Protein AF-A0A7Y4XC54-F1 (afdb_monomer_lite)

Foldseek 3Di:
DDPPPPQWEKEKEAWLPDLLRLCLLAAAVVPDPRHHYHYQHAHPCVVPVCRVVLQQQLQQDPPNVVQSSCCSHVVDHRPDGDPDDDCNVVSNVVCVVLVPDDPTWMATPVGDIDDTRDHNQVVCVVSVHDPPDDPDDDDDPPDDDDDDDDDDDDDDDDDDDDDDDDD

Structure (mmCIF, N/CA/C/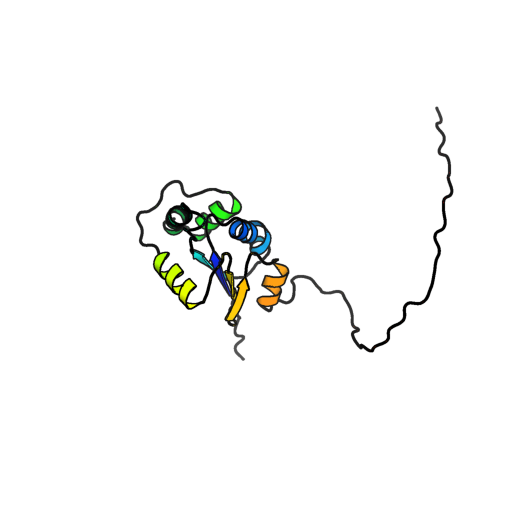O backbone):
data_AF-A0A7Y4XC54-F1
#
_entry.id   AF-A0A7Y4XC54-F1
#
loop_
_atom_site.group_PDB
_atom_site.id
_atom_site.type_symbol
_atom_site.label_atom_id
_atom_site.label_alt_id
_atom_site.label_comp_id
_atom_site.label_asym_id
_atom_site.label_entity_id
_atom_site.label_seq_id
_atom_site.pdbx_PDB_ins_code
_atom_site.Cartn_x
_atom_site.Cartn_y
_atom_site.Cartn_z
_atom_site.occupancy
_atom_site.B_iso_or_equiv
_atom_site.auth_seq_id
_atom_site.auth_comp_id
_atom_site.auth_asym_id
_atom_site.auth_atom_id
_atom_site.pdbx_PDB_model_num
ATOM 1 N N . MET A 1 1 ? -17.902 -17.923 28.608 1.00 39.34 1 MET A N 1
ATOM 2 C CA . MET A 1 1 ? -18.218 -16.978 27.515 1.00 39.34 1 MET A CA 1
ATOM 3 C C . MET A 1 1 ? -16.903 -16.449 26.967 1.00 39.34 1 MET A C 1
ATOM 5 O O . MET A 1 1 ? -16.262 -15.644 27.624 1.00 39.34 1 MET A O 1
ATOM 9 N N . SER A 1 2 ? -16.428 -17.002 25.850 1.00 40.62 2 SER A N 1
ATOM 10 C CA . SER A 1 2 ? -15.165 -16.578 25.237 1.00 40.62 2 SER A CA 1
ATOM 11 C C . SER A 1 2 ? -15.413 -15.266 24.498 1.00 40.62 2 SER A C 1
ATOM 13 O O . SER A 1 2 ? -16.175 -15.231 23.531 1.00 40.62 2 SER A O 1
ATOM 15 N N . LEU A 1 3 ? -14.830 -14.178 25.000 1.00 46.62 3 LEU A N 1
ATOM 16 C CA . LEU A 1 3 ? -14.759 -12.912 24.286 1.00 46.62 3 LEU A CA 1
ATOM 17 C C . LEU A 1 3 ? -13.935 -13.168 23.021 1.00 46.62 3 LEU A C 1
ATOM 19 O O . LEU A 1 3 ? -12.711 -13.257 23.081 1.00 46.62 3 LEU A O 1
ATOM 23 N N . LYS A 1 4 ? -14.605 -13.334 21.877 1.00 44.38 4 LYS A N 1
ATOM 24 C CA . LYS A 1 4 ? -13.947 -13.227 20.575 1.00 44.38 4 LYS A CA 1
ATOM 25 C C . LYS A 1 4 ? -13.431 -11.795 20.479 1.00 44.38 4 LYS A C 1
ATOM 27 O O . LYS A 1 4 ? -14.189 -10.886 20.159 1.00 44.38 4 LYS A O 1
ATOM 32 N N . THR A 1 5 ? -12.158 -11.588 20.788 1.00 49.22 5 THR A N 1
ATOM 33 C CA . THR A 1 5 ? -11.435 -10.369 20.439 1.00 49.22 5 THR A CA 1
ATOM 34 C C . THR A 1 5 ? -11.448 -10.267 18.919 1.00 49.22 5 THR A C 1
ATOM 36 O O . THR A 1 5 ? -10.710 -10.956 18.215 1.00 49.22 5 THR A O 1
ATOM 39 N N . PHE A 1 6 ? -12.374 -9.470 18.390 1.00 56.00 6 PHE A N 1
ATOM 40 C CA . PHE A 1 6 ? -12.467 -9.207 16.963 1.00 56.00 6 PHE A CA 1
ATOM 41 C C . PHE A 1 6 ? -11.250 -8.355 16.592 1.00 56.00 6 PHE A C 1
ATOM 43 O O . PHE A 1 6 ? -11.227 -7.147 16.803 1.00 56.00 6 PHE A O 1
ATOM 50 N N . SER A 1 7 ? -10.178 -9.003 16.135 1.00 68.25 7 SER A N 1
ATOM 51 C CA . SER A 1 7 ? -9.020 -8.304 15.580 1.00 68.25 7 SER A CA 1
ATOM 52 C C . SER A 1 7 ? -9.516 -7.468 14.398 1.00 68.25 7 SER A C 1
ATOM 54 O O . SER A 1 7 ? -10.049 -8.022 13.433 1.00 68.25 7 SER A O 1
ATOM 56 N N . ARG A 1 8 ? -9.405 -6.136 14.509 1.00 88.38 8 ARG A N 1
ATOM 57 C CA . ARG A 1 8 ? -9.792 -5.202 13.448 1.00 88.38 8 ARG A CA 1
ATOM 58 C C . ARG A 1 8 ? -8.868 -5.433 12.262 1.00 88.38 8 ARG A C 1
ATOM 60 O O . ARG A 1 8 ? -7.654 -5.289 12.387 1.00 88.38 8 ARG A O 1
ATOM 67 N N . LYS A 1 9 ? -9.438 -5.837 11.130 1.00 93.50 9 LYS A N 1
ATOM 68 C CA . LYS A 1 9 ? -8.697 -6.169 9.913 1.00 93.50 9 LYS A CA 1
ATOM 69 C C . LYS A 1 9 ? -9.248 -5.371 8.749 1.00 93.50 9 LYS A C 1
ATOM 71 O O . LYS A 1 9 ? -10.460 -5.333 8.544 1.00 93.50 9 LYS A O 1
ATOM 76 N N . LEU A 1 10 ? -8.337 -4.797 7.980 1.00 96.56 10 LEU A N 1
ATOM 77 C CA . LEU A 1 10 ? -8.631 -4.051 6.770 1.00 96.56 10 LEU A CA 1
ATOM 78 C C . LEU A 1 10 ? -7.748 -4.595 5.651 1.00 96.56 10 LEU A C 1
ATOM 80 O O . LEU A 1 10 ? -6.531 -4.625 5.796 1.00 96.56 10 LEU A O 1
ATOM 84 N N . ALA A 1 11 ? -8.336 -5.034 4.546 1.00 97.94 11 ALA A N 1
ATOM 85 C CA . ALA A 1 11 ? -7.586 -5.388 3.346 1.00 97.94 11 ALA A CA 1
ATOM 86 C C . ALA A 1 11 ? -7.673 -4.241 2.337 1.00 97.94 11 ALA A C 1
ATOM 88 O O . ALA A 1 11 ? -8.757 -3.719 2.090 1.00 97.94 11 ALA A O 1
ATOM 89 N N . VAL A 1 12 ? -6.545 -3.842 1.755 1.00 98.56 12 VAL A N 1
ATOM 90 C CA . VAL A 1 12 ? -6.466 -2.694 0.845 1.00 98.56 12 VAL A CA 1
ATOM 91 C C . VAL A 1 12 ? -5.762 -3.112 -0.436 1.00 98.56 12 VAL A C 1
ATOM 93 O O . VAL A 1 12 ? -4.581 -3.441 -0.411 1.00 98.56 12 VAL A O 1
ATOM 96 N N . PHE A 1 13 ? -6.461 -3.068 -1.567 1.00 98.69 13 PHE A N 1
ATOM 97 C CA . PHE A 1 13 ? -5.823 -3.126 -2.881 1.00 98.69 13 PHE A CA 1
ATOM 98 C C . PHE A 1 13 ? -5.309 -1.735 -3.224 1.00 98.69 13 PHE A C 1
ATOM 100 O O . PHE A 1 13 ? -6.101 -0.795 -3.326 1.00 98.69 13 PHE A O 1
ATOM 107 N N . SER A 1 14 ? -3.992 -1.605 -3.359 1.00 98.56 14 SER A N 1
ATOM 108 C CA . SER A 1 14 ? -3.311 -0.316 -3.450 1.00 98.56 14 SER A CA 1
ATOM 109 C C . SER A 1 14 ? -2.224 -0.324 -4.519 1.00 98.56 14 SER A C 1
ATOM 111 O O . SER A 1 14 ? -1.612 -1.355 -4.794 1.00 98.56 14 SER A O 1
ATOM 113 N N . ASP A 1 15 ? -1.983 0.839 -5.110 1.00 98.31 15 ASP A N 1
ATOM 114 C CA . ASP A 1 15 ? -0.996 1.056 -6.166 1.00 98.31 15 ASP A CA 1
ATOM 115 C C . ASP A 1 15 ? 0.059 2.059 -5.680 1.00 98.31 15 ASP A C 1
ATOM 117 O O . ASP A 1 15 ? -0.283 3.104 -5.120 1.00 98.31 15 ASP A O 1
ATOM 121 N N . ALA A 1 16 ? 1.334 1.736 -5.907 1.00 97.25 16 ALA A N 1
ATOM 122 C CA . ALA A 1 16 ? 2.482 2.545 -5.515 1.00 97.25 16 ALA A CA 1
ATOM 123 C C . ALA A 1 16 ? 2.486 3.959 -6.138 1.00 97.25 16 ALA A C 1
ATOM 125 O O . ALA A 1 16 ? 2.933 4.907 -5.498 1.00 97.25 16 ALA A O 1
ATOM 126 N N . ASP A 1 17 ? 1.983 4.130 -7.359 1.00 97.62 17 ASP A N 1
ATOM 127 C CA . ASP A 1 17 ? 1.980 5.413 -8.075 1.00 97.62 17 ASP A CA 1
ATOM 128 C C . ASP A 1 17 ? 0.611 6.102 -8.096 1.00 97.62 17 ASP A C 1
ATOM 130 O O . ASP A 1 17 ? 0.471 7.204 -8.630 1.00 97.62 17 ASP A O 1
ATOM 134 N N . CYS A 1 18 ? -0.407 5.508 -7.469 1.00 97.88 18 CYS A N 1
ATOM 135 C CA . CYS A 1 18 ? -1.725 6.123 -7.402 1.00 97.88 18 CYS A CA 1
ATOM 136 C C . CYS A 1 18 ? -1.756 7.269 -6.367 1.00 97.88 18 CYS A C 1
ATOM 138 O O . CYS A 1 18 ? -1.584 7.030 -5.164 1.00 97.88 18 CYS A O 1
ATOM 140 N N . PRO A 1 19 ? -2.074 8.515 -6.773 1.00 97.56 19 PRO A N 1
ATOM 141 C CA . PRO A 1 19 ? -2.102 9.660 -5.863 1.00 97.56 19 PRO A CA 1
ATOM 142 C C . PRO A 1 19 ? -3.189 9.530 -4.788 1.00 97.56 19 PRO A C 1
ATOM 144 O O . PRO A 1 19 ? -3.012 10.001 -3.665 1.00 97.56 19 PRO A O 1
ATOM 147 N N . TYR A 1 20 ? -4.300 8.845 -5.080 1.00 98.31 20 TYR A N 1
ATOM 148 C CA . TYR A 1 20 ? -5.323 8.563 -4.072 1.00 98.31 20 TYR A CA 1
ATOM 149 C C . TYR A 1 20 ? -4.861 7.521 -3.055 1.00 98.31 20 TYR A C 1
ATOM 151 O O . TYR A 1 20 ? -5.214 7.638 -1.886 1.00 98.31 20 TYR A O 1
ATOM 159 N N . CYS A 1 21 ? -4.042 6.547 -3.456 1.00 98.44 21 CYS A N 1
ATOM 160 C CA . CYS A 1 21 ? -3.438 5.605 -2.517 1.00 98.44 21 CYS A CA 1
ATOM 161 C C . CYS A 1 21 ? -2.480 6.336 -1.571 1.00 98.44 21 CYS A C 1
ATOM 163 O O . CYS A 1 21 ? -2.551 6.151 -0.361 1.00 98.44 21 CYS A O 1
ATOM 165 N N . GLN A 1 22 ? -1.658 7.250 -2.097 1.00 98.38 22 GLN A N 1
ATOM 166 C CA . GLN A 1 22 ? -0.795 8.095 -1.265 1.00 98.38 22 GLN A CA 1
ATOM 167 C C . GLN A 1 22 ? -1.605 8.990 -0.325 1.00 98.38 22 GLN A C 1
ATOM 169 O O . GLN A 1 22 ? -1.240 9.145 0.837 1.00 98.38 22 GLN A O 1
ATOM 174 N N . ARG A 1 23 ? -2.724 9.560 -0.793 1.00 98.25 23 ARG A N 1
ATOM 175 C CA . ARG A 1 23 ? -3.637 10.332 0.062 1.00 98.25 23 ARG A CA 1
ATOM 176 C C . ARG A 1 23 ? -4.204 9.477 1.194 1.00 98.25 23 ARG A C 1
ATOM 178 O O . ARG A 1 23 ? -4.169 9.926 2.333 1.00 98.25 23 ARG A O 1
ATOM 185 N N . LEU A 1 24 ? -4.682 8.267 0.888 1.00 98.56 24 LEU A N 1
ATOM 186 C CA . LEU A 1 24 ? -5.213 7.331 1.881 1.00 98.56 24 LEU A CA 1
ATOM 187 C C . LEU A 1 24 ? -4.171 7.042 2.973 1.00 98.56 24 LEU A C 1
ATOM 189 O O . LEU A 1 24 ? -4.475 7.173 4.153 1.00 98.56 24 LEU A O 1
ATOM 193 N N . GLU A 1 25 ? -2.938 6.717 2.588 1.00 98.06 25 GLU A N 1
ATOM 194 C CA . GLU A 1 25 ? -1.846 6.428 3.530 1.00 98.06 25 GLU A CA 1
ATOM 195 C C . GLU A 1 25 ? -1.457 7.658 4.368 1.00 98.06 25 GLU A C 1
ATOM 197 O O . GLU A 1 25 ? -1.326 7.573 5.588 1.00 98.06 25 GLU A O 1
ATOM 202 N N . LYS A 1 26 ? -1.310 8.829 3.731 1.00 97.44 26 LYS A N 1
ATOM 203 C CA . LYS A 1 26 ? -0.868 10.067 4.397 1.00 97.44 26 LYS A CA 1
ATOM 204 C C . LYS A 1 26 ? -1.918 10.644 5.341 1.00 97.44 26 LYS A C 1
ATOM 206 O O . LYS A 1 26 ? -1.564 11.123 6.417 1.00 97.44 26 LYS A O 1
ATOM 211 N N . GLN A 1 27 ? -3.176 10.678 4.909 1.00 97.31 27 GLN A N 1
ATOM 212 C CA . GLN A 1 27 ? -4.222 11.479 5.549 1.00 97.31 27 GLN A CA 1
ATOM 213 C C . GLN A 1 27 ? -5.234 10.645 6.322 1.00 97.31 27 GLN A C 1
ATOM 215 O O . GLN A 1 27 ? -5.863 11.181 7.227 1.00 97.31 27 GLN A O 1
ATOM 220 N N . GLU A 1 28 ? -5.407 9.366 5.990 1.00 97.75 28 GLU A N 1
ATOM 221 C CA . GLU A 1 28 ? -6.523 8.587 6.526 1.00 97.75 28 GLU A CA 1
ATOM 222 C C . GLU A 1 28 ? -6.031 7.433 7.396 1.00 97.75 28 GLU A C 1
ATOM 224 O O . GLU A 1 28 ? -6.320 7.404 8.588 1.00 97.75 28 GLU A O 1
ATOM 229 N N . LEU A 1 29 ? -5.227 6.518 6.849 1.00 96.38 29 LEU A N 1
ATOM 230 C CA . LEU A 1 29 ? -4.736 5.357 7.600 1.00 96.38 29 LEU A CA 1
ATOM 231 C C . LEU A 1 29 ? -3.774 5.751 8.726 1.00 96.38 29 LEU A C 1
ATOM 233 O O . LEU A 1 29 ? -3.734 5.076 9.749 1.00 96.38 29 LEU A O 1
ATOM 237 N N . SER A 1 30 ? -3.069 6.877 8.588 1.00 94.81 30 SER A N 1
ATOM 238 C CA . SER A 1 30 ? -2.241 7.459 9.652 1.00 94.81 30 SER A CA 1
ATOM 239 C C . SER A 1 30 ? -3.037 7.884 10.896 1.00 94.81 30 SER A C 1
ATOM 241 O O . SER A 1 30 ? -2.453 8.010 11.970 1.00 94.81 30 SER A O 1
ATOM 243 N N . ASN A 1 31 ? -4.355 8.078 10.769 1.00 95.62 31 ASN A N 1
ATOM 244 C CA . ASN A 1 31 ? -5.261 8.445 11.860 1.00 95.62 31 ASN A CA 1
ATOM 245 C C . ASN A 1 31 ? -6.002 7.242 12.475 1.00 95.62 31 ASN A C 1
ATOM 247 O O . ASN A 1 31 ? -6.852 7.438 13.341 1.00 95.62 31 ASN A O 1
ATOM 251 N N . ILE A 1 32 ? -5.712 6.013 12.036 1.00 93.25 32 ILE A N 1
ATOM 252 C CA . ILE A 1 32 ? -6.373 4.791 12.509 1.00 93.25 32 ILE A CA 1
ATOM 253 C C . ILE A 1 32 ? -5.366 3.955 13.302 1.00 93.25 32 ILE A C 1
ATOM 255 O O . ILE A 1 32 ? -4.315 3.574 12.789 1.00 93.25 32 ILE A O 1
ATOM 259 N N . THR A 1 33 ? -5.699 3.635 14.552 1.00 90.50 33 THR A N 1
ATOM 260 C CA . THR A 1 33 ? -4.877 2.782 15.430 1.00 90.50 33 THR A CA 1
ATOM 261 C C . THR A 1 33 ? -5.505 1.403 15.616 1.00 90.50 33 THR A C 1
ATOM 263 O O . THR A 1 33 ? -6.631 1.167 15.194 1.00 90.50 33 THR A O 1
ATOM 266 N N . ASP A 1 34 ? -4.761 0.466 16.217 1.00 90.19 34 ASP A N 1
ATOM 267 C CA . ASP A 1 34 ? -5.163 -0.912 16.575 1.00 90.19 34 ASP A CA 1
ATOM 268 C C . ASP A 1 34 ? -5.977 -1.667 15.508 1.00 90.19 34 ASP A C 1
ATOM 270 O O . ASP A 1 34 ? -6.941 -2.384 15.802 1.00 90.19 34 ASP A O 1
ATOM 274 N N . VAL A 1 35 ? -5.552 -1.512 14.254 1.00 92.69 35 VAL A N 1
ATOM 275 C CA . VAL A 1 35 ? -6.025 -2.241 13.077 1.00 92.69 35 VAL A CA 1
ATOM 276 C C . VAL A 1 35 ? -4.856 -2.988 12.439 1.00 92.69 35 VAL A C 1
ATOM 278 O O . VAL A 1 35 ? -3.731 -2.498 12.382 1.00 92.69 35 VAL A O 1
ATOM 281 N N . THR A 1 36 ? -5.109 -4.193 11.939 1.00 94.50 36 THR A N 1
ATOM 282 C CA . THR A 1 36 ? -4.185 -4.897 11.047 1.00 94.50 36 THR A CA 1
ATOM 283 C C . THR A 1 36 ? -4.561 -4.593 9.604 1.00 94.50 36 THR A C 1
ATOM 285 O O . THR A 1 36 ? -5.630 -4.997 9.139 1.00 94.50 36 THR A O 1
ATOM 288 N N . ILE A 1 37 ? -3.680 -3.889 8.896 1.00 96.25 37 ILE A N 1
ATOM 289 C CA . ILE A 1 37 ? -3.874 -3.531 7.491 1.00 96.25 37 ILE A CA 1
ATOM 290 C C . ILE A 1 37 ? -3.102 -4.519 6.613 1.00 96.25 37 ILE A C 1
ATOM 292 O O . ILE A 1 37 ? -1.889 -4.672 6.743 1.00 96.25 37 ILE A O 1
ATOM 296 N N . TYR A 1 38 ? -3.813 -5.191 5.713 1.00 97.19 38 TYR A N 1
ATOM 297 C CA . TYR A 1 38 ? -3.256 -6.073 4.697 1.00 97.19 38 TYR A CA 1
ATOM 298 C C . TYR A 1 38 ? -3.254 -5.351 3.353 1.00 97.19 38 TYR A C 1
ATOM 300 O O . TYR A 1 38 ? -4.283 -5.271 2.682 1.00 97.19 38 TYR A O 1
ATOM 308 N N . THR A 1 39 ? -2.099 -4.832 2.953 1.00 98.06 39 THR A N 1
ATOM 309 C CA . THR A 1 39 ? -1.954 -4.140 1.670 1.00 98.06 39 THR A CA 1
ATOM 310 C C . THR A 1 39 ? -1.596 -5.125 0.559 1.00 98.06 39 THR A C 1
ATOM 312 O O . THR A 1 39 ? -0.541 -5.759 0.572 1.00 98.06 39 THR A O 1
ATOM 315 N N . PHE A 1 40 ? -2.475 -5.233 -0.430 1.00 98.44 40 PHE A N 1
ATOM 316 C CA . PHE A 1 40 ? -2.288 -5.998 -1.654 1.00 98.44 40 PHE A CA 1
ATOM 317 C C . PHE A 1 40 ? -1.824 -5.052 -2.757 1.00 98.44 40 PHE A C 1
ATOM 319 O O . PHE A 1 40 ? -2.590 -4.211 -3.231 1.00 98.44 40 PHE A O 1
ATOM 326 N N . LEU A 1 41 ? -0.567 -5.198 -3.178 1.00 98.00 41 LEU A N 1
ATOM 327 C CA . LEU A 1 41 ? -0.025 -4.426 -4.294 1.00 98.00 41 LEU A CA 1
ATOM 328 C C . LEU A 1 41 ? -0.763 -4.801 -5.583 1.00 98.00 41 LEU A C 1
ATOM 330 O O . LEU A 1 41 ? -0.716 -5.961 -6.005 1.00 98.00 41 LEU A O 1
ATOM 334 N N . TYR A 1 42 ? -1.434 -3.818 -6.177 1.00 98.06 42 TYR A N 1
ATOM 335 C CA . TYR A 1 42 ? -2.250 -3.928 -7.382 1.00 98.06 42 TYR A CA 1
ATOM 336 C C . TYR A 1 42 ? -1.895 -2.785 -8.349 1.00 98.06 42 TYR A C 1
ATOM 338 O O . TYR A 1 42 ? -2.586 -1.766 -8.382 1.00 98.06 42 TYR A O 1
ATOM 346 N N . PRO A 1 43 ? -0.779 -2.915 -9.094 1.00 96.56 43 PRO A N 1
ATOM 347 C CA . PRO A 1 43 ? -0.317 -1.879 -10.007 1.00 96.56 43 PRO A CA 1
ATOM 348 C C . PRO A 1 43 ? -1.228 -1.786 -11.238 1.00 96.56 43 PRO A C 1
ATOM 350 O O . PRO A 1 43 ? -1.339 -2.724 -12.028 1.00 96.56 43 PRO A O 1
ATOM 353 N N . LEU A 1 44 ? -1.842 -0.627 -11.432 1.00 95.50 44 LEU A N 1
ATOM 354 C CA . LEU A 1 44 ? -2.623 -0.251 -12.601 1.00 95.50 44 LEU A CA 1
ATOM 355 C C . LEU A 1 44 ? -1.675 0.228 -13.706 1.00 95.50 44 LEU A C 1
ATOM 357 O O . LEU A 1 44 ? -1.642 1.409 -14.046 1.00 95.50 44 LEU A O 1
ATOM 361 N N . SER A 1 45 ? -0.905 -0.694 -14.292 1.00 93.12 45 SER A N 1
ATOM 362 C CA . SER A 1 45 ? 0.124 -0.384 -15.303 1.00 93.12 45 SER A CA 1
ATOM 363 C C . SER A 1 45 ? -0.390 0.381 -16.529 1.00 93.12 45 SER A C 1
ATOM 365 O O . SER A 1 45 ? 0.380 1.079 -17.180 1.00 93.12 45 SER A O 1
ATOM 367 N N . GLN A 1 46 ? -1.694 0.301 -16.803 1.00 93.62 46 GLN A N 1
ATOM 368 C CA . GLN A 1 46 ? -2.382 1.070 -17.847 1.00 93.62 46 GLN A CA 1
ATOM 369 C C . GLN A 1 46 ? -2.341 2.589 -17.586 1.00 93.62 46 GLN A C 1
ATOM 371 O O . GLN A 1 46 ? -2.373 3.379 -18.522 1.00 93.62 46 GLN A O 1
ATOM 376 N N . LEU A 1 47 ? -2.330 2.985 -16.309 1.00 94.81 47 LEU A N 1
ATOM 377 C CA . LEU A 1 47 ? -2.330 4.377 -15.848 1.00 94.81 47 LEU A CA 1
ATOM 378 C C . LEU A 1 47 ? -0.946 4.803 -15.353 1.00 94.81 47 LEU A C 1
ATOM 380 O O . LEU A 1 47 ? -0.545 5.949 -15.542 1.00 94.81 47 LEU A O 1
ATOM 384 N N . TYR A 1 48 ? -0.218 3.872 -14.735 1.00 95.38 48 TYR A N 1
ATOM 385 C CA . TYR A 1 48 ? 1.066 4.116 -14.091 1.00 95.38 48 TYR A CA 1
ATOM 386 C C . TYR A 1 48 ? 2.091 3.068 -14.551 1.00 95.38 48 TYR A C 1
ATOM 388 O O . TYR A 1 48 ? 2.237 2.019 -13.915 1.00 95.38 48 TYR A O 1
ATOM 396 N N . PRO A 1 49 ? 2.818 3.317 -15.657 1.00 95.31 49 PRO A N 1
ATOM 397 C CA . PRO A 1 49 ? 3.696 2.315 -16.266 1.00 95.31 49 PRO A CA 1
ATOM 398 C C . PRO A 1 49 ? 4.772 1.749 -15.325 1.00 95.31 49 PRO A C 1
ATOM 400 O O . PRO A 1 49 ? 5.139 0.582 -15.443 1.00 95.31 49 PRO A O 1
ATOM 403 N N . ASP A 1 50 ? 5.248 2.545 -14.362 1.00 95.19 50 ASP A N 1
ATOM 404 C CA . ASP A 1 50 ? 6.321 2.155 -13.435 1.00 95.19 50 ASP A CA 1
ATOM 405 C C . ASP A 1 50 ? 5.824 1.580 -12.091 1.00 95.19 50 ASP A C 1
ATOM 407 O O . ASP A 1 50 ? 6.611 1.058 -11.295 1.00 95.19 50 ASP A O 1
ATOM 411 N N . ALA A 1 51 ? 4.508 1.579 -11.847 1.00 96.19 51 ALA A N 1
ATOM 412 C CA . ALA A 1 51 ? 3.922 1.101 -10.593 1.00 96.19 51 ALA A CA 1
ATOM 413 C C . ALA A 1 51 ? 4.301 -0.352 -10.280 1.00 96.19 51 ALA A C 1
ATOM 415 O O . ALA A 1 51 ? 4.543 -0.713 -9.124 1.00 96.19 51 ALA A O 1
ATOM 416 N N . ALA A 1 52 ? 4.383 -1.198 -11.312 1.00 94.81 52 ALA A N 1
ATOM 417 C CA . ALA A 1 52 ? 4.747 -2.602 -11.166 1.00 94.81 52 ALA A CA 1
ATOM 418 C C . ALA A 1 52 ? 6.208 -2.773 -10.729 1.00 94.81 52 ALA A C 1
ATOM 420 O O . ALA A 1 52 ? 6.499 -3.640 -9.906 1.00 94.81 52 ALA A O 1
ATOM 421 N N . ASN A 1 53 ? 7.124 -1.943 -11.234 1.00 94.44 53 ASN A N 1
ATOM 422 C CA . ASN A 1 53 ? 8.524 -1.989 -10.823 1.00 94.44 53 ASN A CA 1
ATOM 423 C C . ASN A 1 53 ? 8.664 -1.521 -9.379 1.00 94.44 53 ASN A C 1
ATOM 425 O O . ASN A 1 53 ? 9.194 -2.267 -8.561 1.00 94.44 53 ASN A O 1
ATOM 429 N N . LYS A 1 54 ? 8.103 -0.363 -9.020 1.00 95.75 54 LYS A N 1
ATOM 430 C CA . LYS A 1 54 ? 8.131 0.142 -7.635 1.00 95.75 54 LYS A CA 1
ATOM 431 C C . LYS A 1 54 ? 7.519 -0.840 -6.644 1.00 95.75 54 LYS A C 1
ATOM 433 O O . LYS A 1 54 ? 8.088 -1.086 -5.584 1.00 95.75 54 LYS A O 1
ATOM 438 N N . SER A 1 55 ? 6.418 -1.485 -7.028 1.00 96.25 55 SER A N 1
ATOM 439 C CA . SER A 1 55 ? 5.808 -2.558 -6.241 1.00 96.25 55 SER A CA 1
ATOM 440 C C . SER A 1 55 ? 6.784 -3.711 -5.974 1.00 96.25 55 SER A C 1
ATOM 442 O O . SER A 1 55 ? 6.818 -4.225 -4.861 1.00 96.25 55 SER A O 1
ATOM 444 N N . LYS A 1 56 ? 7.626 -4.096 -6.946 1.00 95.25 56 LYS A N 1
ATOM 445 C CA . LYS A 1 56 ? 8.680 -5.111 -6.742 1.00 95.25 56 LYS A CA 1
ATOM 446 C C . LYS A 1 56 ? 9.777 -4.621 -5.799 1.00 95.25 56 LYS A C 1
ATOM 448 O O . LYS A 1 56 ? 10.183 -5.378 -4.926 1.00 95.25 56 LYS A O 1
ATOM 453 N N . TYR A 1 57 ? 10.229 -3.371 -5.938 1.00 95.75 57 TYR A N 1
ATOM 454 C CA . TYR A 1 57 ? 11.215 -2.775 -5.025 1.00 95.75 57 TYR A CA 1
ATOM 455 C C . TYR A 1 57 ? 10.726 -2.831 -3.576 1.00 95.75 57 TYR A C 1
ATOM 457 O O . TYR A 1 57 ? 11.447 -3.299 -2.702 1.00 95.75 57 TYR A O 1
ATOM 465 N N . ILE A 1 58 ? 9.478 -2.423 -3.344 1.00 96.50 58 ILE A N 1
ATOM 466 C CA . ILE A 1 58 ? 8.848 -2.438 -2.021 1.00 96.50 58 ILE A CA 1
ATOM 467 C C . ILE A 1 58 ? 8.666 -3.872 -1.514 1.00 96.50 58 ILE A C 1
ATOM 469 O O . ILE A 1 58 ? 8.987 -4.176 -0.368 1.00 96.50 58 ILE A O 1
ATOM 473 N N . TRP A 1 59 ? 8.159 -4.773 -2.360 1.00 96.31 59 TRP A N 1
ATOM 474 C CA . TRP A 1 59 ? 7.874 -6.147 -1.950 1.00 96.31 59 TRP A CA 1
ATOM 475 C C . TRP A 1 59 ? 9.134 -6.955 -1.631 1.00 96.31 59 TRP A C 1
ATOM 477 O O . TRP A 1 59 ? 9.106 -7.841 -0.776 1.00 96.31 59 TRP A O 1
ATOM 487 N N . CYS A 1 60 ? 10.233 -6.675 -2.324 1.00 95.75 60 CYS A N 1
ATOM 488 C CA . CYS A 1 60 ? 11.497 -7.364 -2.107 1.00 95.75 60 CYS A CA 1
ATOM 489 C C . CYS A 1 60 ? 12.368 -6.726 -1.016 1.00 95.75 60 CYS A C 1
ATOM 491 O O . CYS A 1 60 ? 13.475 -7.212 -0.788 1.00 95.75 60 CYS A O 1
ATOM 493 N N . ASP A 1 61 ? 11.889 -5.683 -0.333 1.00 95.38 61 ASP A N 1
ATOM 494 C CA . ASP A 1 61 ? 12.551 -5.156 0.858 1.00 95.38 61 ASP A CA 1
ATOM 495 C C . ASP A 1 61 ? 12.440 -6.144 2.036 1.00 95.38 61 ASP A C 1
ATOM 497 O O . ASP A 1 61 ? 11.478 -6.915 2.145 1.00 95.38 61 ASP A O 1
ATOM 501 N N . ALA A 1 62 ? 13.432 -6.120 2.928 1.00 92.88 62 ALA A N 1
ATOM 502 C CA . ALA A 1 62 ? 13.431 -6.931 4.142 1.00 92.88 62 ALA A CA 1
ATOM 503 C C . ALA A 1 62 ? 12.284 -6.534 5.088 1.00 92.88 62 ALA A C 1
ATOM 505 O O . ALA A 1 62 ? 11.695 -7.400 5.735 1.00 92.88 62 ALA A O 1
ATOM 506 N N . ASP A 1 63 ? 11.936 -5.245 5.125 1.00 94.75 63 ASP A N 1
ATOM 507 C CA . ASP A 1 63 ? 10.788 -4.703 5.845 1.00 94.75 63 ASP A CA 1
ATOM 508 C C . ASP A 1 63 ? 9.811 -4.056 4.855 1.00 94.75 63 ASP A C 1
ATOM 510 O O . ASP A 1 63 ? 9.788 -2.844 4.626 1.00 94.75 63 ASP A O 1
ATOM 514 N N . ARG A 1 64 ? 8.965 -4.901 4.261 1.00 95.44 64 ARG A N 1
ATOM 515 C CA . ARG A 1 64 ? 7.962 -4.504 3.260 1.00 95.44 64 ARG A CA 1
ATOM 516 C C . ARG A 1 64 ? 7.005 -3.430 3.770 1.00 95.44 64 ARG A C 1
ATOM 518 O O . ARG A 1 64 ? 6.604 -2.561 3.001 1.00 95.44 64 ARG A O 1
ATOM 525 N N . ALA A 1 65 ? 6.618 -3.505 5.045 1.00 95.62 65 ALA A N 1
ATOM 526 C CA . ALA A 1 65 ? 5.674 -2.564 5.639 1.00 95.62 65 ALA A CA 1
ATOM 527 C C . ALA A 1 65 ? 6.307 -1.174 5.743 1.00 95.62 65 ALA A C 1
ATOM 529 O O . ALA A 1 65 ? 5.710 -0.184 5.315 1.00 95.62 65 ALA A O 1
ATOM 530 N N . LYS A 1 66 ? 7.551 -1.107 6.224 1.00 96.56 66 LYS A N 1
ATOM 531 C CA . LYS A 1 66 ? 8.319 0.136 6.262 1.00 96.56 66 LYS A CA 1
ATOM 532 C C . LYS A 1 66 ? 8.639 0.662 4.866 1.00 96.56 66 LYS A C 1
ATOM 534 O O . LYS A 1 66 ? 8.504 1.858 4.639 1.00 96.56 66 LYS A O 1
ATOM 539 N N . ALA A 1 67 ? 9.025 -0.195 3.922 1.00 97.44 67 ALA A N 1
ATOM 540 C CA . ALA A 1 67 ? 9.292 0.205 2.541 1.00 97.44 67 ALA A CA 1
ATOM 541 C C . ALA A 1 67 ? 8.048 0.797 1.862 1.00 97.44 67 ALA A C 1
ATOM 543 O O . ALA A 1 67 ? 8.135 1.829 1.197 1.00 97.44 67 ALA A O 1
ATOM 544 N N . TRP A 1 68 ? 6.882 0.183 2.080 1.00 97.81 68 TRP A N 1
ATOM 545 C CA . TRP A 1 68 ? 5.604 0.698 1.605 1.00 97.81 68 TRP A CA 1
ATOM 546 C C . TRP A 1 68 ? 5.293 2.066 2.216 1.00 97.81 68 TRP A C 1
ATOM 548 O O . TRP A 1 68 ? 5.052 3.020 1.481 1.00 97.81 68 TRP A O 1
ATOM 558 N N . GLN A 1 69 ? 5.371 2.198 3.542 1.00 97.25 69 GLN A N 1
ATOM 559 C CA . GLN A 1 69 ? 5.097 3.460 4.233 1.00 97.25 69 GLN A CA 1
ATOM 560 C C . GLN A 1 69 ? 6.069 4.571 3.801 1.00 97.25 69 GLN A C 1
ATOM 562 O O . GLN A 1 69 ? 5.635 5.682 3.492 1.00 97.25 69 GLN A O 1
ATOM 567 N N . ASN A 1 70 ? 7.360 4.256 3.677 1.00 97.75 70 ASN A N 1
ATOM 568 C CA . ASN A 1 70 ? 8.384 5.183 3.207 1.00 97.75 70 ASN A CA 1
ATOM 569 C C . ASN A 1 70 ? 8.083 5.718 1.809 1.00 97.75 70 ASN A C 1
ATOM 571 O O . ASN A 1 70 ? 8.190 6.922 1.562 1.00 97.75 70 ASN A O 1
ATOM 575 N N . TRP A 1 71 ? 7.683 4.836 0.896 1.00 98.00 71 TRP A N 1
ATOM 576 C CA . TRP A 1 71 ? 7.319 5.238 -0.451 1.00 98.00 71 TRP A CA 1
ATOM 577 C C . TRP A 1 71 ? 6.032 6.069 -0.458 1.00 98.00 71 TRP A C 1
ATOM 579 O O . TRP A 1 71 ? 6.015 7.185 -0.975 1.00 98.00 71 TRP A O 1
ATOM 589 N N . MET A 1 72 ? 4.972 5.572 0.178 1.00 97.81 72 MET A N 1
ATOM 590 C CA . MET A 1 72 ? 3.652 6.194 0.109 1.00 97.81 72 MET A CA 1
ATOM 591 C C . MET A 1 72 ? 3.570 7.527 0.842 1.00 97.81 72 MET A C 1
ATOM 593 O O . MET A 1 72 ? 2.843 8.413 0.397 1.00 97.81 72 MET A O 1
ATOM 597 N N . VAL A 1 73 ? 4.309 7.697 1.941 1.00 96.56 73 VAL A N 1
ATOM 598 C CA . VAL A 1 73 ? 4.261 8.904 2.777 1.00 96.56 73 VAL A CA 1
ATOM 599 C C . VAL A 1 73 ? 5.403 9.859 2.440 1.00 96.56 73 VAL A C 1
ATOM 601 O O . VAL A 1 73 ? 5.159 11.053 2.255 1.00 96.56 73 VAL A O 1
ATOM 604 N N . TYR A 1 74 ? 6.627 9.348 2.302 1.00 96.38 74 TYR A N 1
ATOM 605 C CA . TYR A 1 74 ? 7.836 10.169 2.177 1.00 96.38 74 TYR A CA 1
ATOM 606 C C . TYR A 1 74 ? 8.456 10.159 0.776 1.00 96.38 74 TYR A C 1
ATOM 608 O O . TYR A 1 74 ? 9.430 10.868 0.547 1.00 96.38 74 TYR A O 1
ATOM 616 N N . SER A 1 75 ? 7.890 9.408 -0.179 1.00 96.44 75 SER A N 1
ATOM 617 C CA . SER A 1 75 ? 8.450 9.238 -1.534 1.00 96.44 75 SER A CA 1
ATOM 618 C C . SER A 1 75 ? 9.875 8.670 -1.528 1.00 96.44 75 SER A C 1
ATOM 620 O O . SER A 1 75 ? 10.686 8.973 -2.401 1.00 96.44 75 SER A O 1
ATOM 622 N N . LEU A 1 76 ? 10.182 7.833 -0.534 1.00 96.81 76 LEU A N 1
ATOM 623 C CA . LEU A 1 76 ? 11.480 7.185 -0.372 1.00 96.81 76 LEU A CA 1
ATOM 624 C C . LEU A 1 76 ? 11.386 5.723 -0.809 1.00 96.81 76 LEU A C 1
ATOM 626 O O . LEU A 1 76 ? 10.940 4.863 -0.051 1.00 96.81 76 LEU A O 1
ATOM 630 N N . LEU A 1 77 ? 11.794 5.446 -2.048 1.00 95.00 77 LEU A N 1
ATOM 631 C CA . LEU A 1 77 ? 11.850 4.084 -2.578 1.00 95.00 77 LEU A CA 1
ATOM 632 C C . LEU A 1 77 ? 13.118 3.370 -2.072 1.00 95.00 77 LEU A C 1
ATOM 634 O O . LEU A 1 77 ? 14.165 4.016 -1.955 1.00 95.00 77 LEU A O 1
ATOM 638 N N . PRO A 1 78 ? 13.077 2.050 -1.811 1.00 93.69 78 PRO A N 1
ATOM 639 C CA . PRO A 1 78 ? 14.285 1.280 -1.539 1.00 93.69 78 PRO A CA 1
ATOM 640 C C . PRO A 1 78 ? 15.350 1.476 -2.627 1.00 93.69 78 PRO A C 1
ATOM 642 O O . PRO A 1 78 ? 15.056 1.434 -3.820 1.00 93.69 78 PRO A O 1
ATOM 645 N N . ALA A 1 79 ? 16.608 1.670 -2.223 1.00 87.94 79 ALA A N 1
ATOM 646 C CA . ALA A 1 79 ? 17.706 1.950 -3.155 1.00 87.94 79 ALA A CA 1
ATOM 647 C C . ALA A 1 79 ? 18.048 0.762 -4.071 1.00 87.94 79 ALA A C 1
ATOM 649 O O . ALA A 1 79 ? 18.645 0.935 -5.133 1.00 87.94 79 ALA A O 1
ATOM 650 N N . LYS A 1 80 ? 17.699 -0.457 -3.653 1.00 83.69 80 LYS A N 1
ATOM 651 C CA . LYS A 1 80 ? 17.919 -1.686 -4.414 1.00 83.69 80 LYS A CA 1
ATOM 652 C C . LYS A 1 80 ? 16.627 -2.479 -4.436 1.00 83.69 80 LYS A C 1
ATOM 654 O O . LYS A 1 80 ? 16.017 -2.680 -3.390 1.00 83.69 80 LYS A O 1
ATOM 659 N N . SER A 1 81 ? 16.247 -2.967 -5.611 1.00 75.69 81 SER A N 1
ATOM 660 C CA . SER A 1 81 ? 15.288 -4.059 -5.686 1.00 75.69 81 SER A CA 1
ATOM 661 C C . SER A 1 81 ? 16.005 -5.351 -5.325 1.00 75.69 81 SER A C 1
ATOM 663 O O . SER A 1 81 ? 17.103 -5.628 -5.813 1.00 75.69 81 SER A O 1
ATOM 665 N N . GLY A 1 82 ? 15.398 -6.151 -4.455 1.00 69.25 82 GLY A N 1
ATOM 666 C CA . GLY A 1 82 ? 15.779 -7.553 -4.360 1.00 69.25 82 GLY A CA 1
ATOM 667 C C . GLY A 1 82 ? 15.315 -8.303 -5.612 1.00 69.25 82 GLY A C 1
ATOM 668 O O . GLY A 1 82 ? 14.284 -7.969 -6.196 1.00 69.25 82 GLY A O 1
ATOM 669 N N . SER A 1 83 ? 16.055 -9.337 -6.013 1.00 79.12 83 SER A N 1
ATOM 670 C CA . SER A 1 83 ? 15.525 -10.359 -6.920 1.00 79.12 83 SER A CA 1
ATOM 671 C C . SER A 1 83 ? 14.754 -11.362 -6.066 1.00 79.12 83 SER A C 1
ATOM 673 O O . SER A 1 83 ? 15.358 -12.201 -5.398 1.00 79.12 83 SER A O 1
ATOM 675 N N . CYS A 1 84 ? 13.435 -11.200 -5.986 1.00 91.44 84 CYS A N 1
ATOM 676 C CA . CYS A 1 84 ? 12.571 -12.059 -5.189 1.00 91.44 84 CYS A CA 1
ATOM 677 C C . CYS A 1 84 ? 11.259 -12.361 -5.917 1.00 91.44 84 CYS A C 1
ATOM 679 O O . CYS A 1 84 ? 10.810 -11.588 -6.769 1.00 91.44 84 CYS A O 1
ATOM 681 N N . ASP A 1 85 ? 10.617 -13.465 -5.541 1.00 94.69 85 ASP A N 1
ATOM 682 C CA . ASP A 1 85 ? 9.273 -13.769 -6.014 1.00 94.69 85 ASP A CA 1
ATOM 683 C C . ASP A 1 85 ? 8.262 -12.796 -5.403 1.00 94.69 85 ASP A C 1
ATOM 685 O O . ASP A 1 85 ? 8.223 -12.565 -4.189 1.00 94.69 85 ASP A O 1
ATOM 689 N N . THR A 1 86 ? 7.401 -12.239 -6.254 1.00 94.62 86 THR A N 1
ATOM 690 C CA . THR A 1 86 ? 6.367 -11.286 -5.835 1.00 94.62 86 THR A CA 1
ATOM 691 C C . THR A 1 86 ? 4.971 -11.860 -6.081 1.00 94.62 86 THR A C 1
ATOM 693 O O . THR A 1 86 ? 4.740 -12.517 -7.098 1.00 94.62 86 THR A O 1
ATOM 696 N N . PRO A 1 87 ? 3.989 -11.600 -5.201 1.00 96.25 87 PRO A N 1
ATOM 697 C CA . PRO A 1 87 ? 2.616 -12.042 -5.391 1.00 96.25 87 PRO A CA 1
ATOM 698 C C . PRO A 1 87 ? 1.827 -11.102 -6.306 1.00 96.25 87 PRO A C 1
ATOM 700 O O . PRO A 1 87 ? 0.616 -11.244 -6.382 1.00 96.25 87 PRO A O 1
ATOM 703 N N . ILE A 1 88 ? 2.461 -10.143 -6.992 1.00 95.69 88 ILE A N 1
ATOM 704 C CA . ILE A 1 88 ? 1.764 -9.097 -7.759 1.00 95.69 88 ILE A CA 1
ATOM 705 C C . ILE A 1 88 ? 0.780 -9.710 -8.766 1.00 95.69 88 ILE A C 1
ATOM 707 O O . ILE A 1 88 ? -0.381 -9.314 -8.804 1.00 95.69 88 ILE A O 1
ATOM 711 N N . ALA A 1 89 ? 1.195 -10.736 -9.515 1.00 95.94 89 ALA A N 1
ATOM 712 C CA . ALA A 1 89 ? 0.309 -11.433 -10.451 1.00 95.94 89 ALA A CA 1
ATOM 713 C C . ALA A 1 89 ? -0.888 -12.104 -9.745 1.00 95.94 89 ALA A C 1
ATOM 715 O O . ALA A 1 89 ? -2.020 -12.004 -10.213 1.00 95.94 89 ALA A O 1
ATOM 716 N N . LYS A 1 90 ? -0.657 -12.723 -8.578 1.00 98.06 90 LYS A N 1
ATOM 717 C CA . LYS A 1 90 ? -1.713 -13.344 -7.759 1.00 98.06 90 LYS A CA 1
ATOM 718 C C . LYS A 1 90 ? -2.668 -12.298 -7.177 1.00 98.06 90 LYS A C 1
ATOM 720 O O . LYS A 1 90 ? -3.870 -12.536 -7.117 1.00 98.06 90 LYS A O 1
ATOM 725 N N . ASN A 1 91 ? -2.152 -11.135 -6.784 1.00 97.88 91 ASN A N 1
ATOM 726 C CA . ASN A 1 91 ? -2.956 -10.017 -6.300 1.00 97.88 91 ASN A CA 1
ATOM 727 C C . ASN A 1 91 ? -3.847 -9.458 -7.412 1.00 97.88 91 ASN A C 1
ATOM 729 O O . ASN A 1 91 ? -5.014 -9.193 -7.154 1.00 97.88 91 ASN A O 1
ATOM 733 N N . ILE A 1 92 ? -3.329 -9.320 -8.639 1.00 96.62 92 ILE A N 1
ATOM 734 C CA . ILE A 1 92 ? -4.110 -8.902 -9.815 1.00 96.62 92 ILE A CA 1
ATOM 735 C C . ILE A 1 92 ? -5.226 -9.912 -10.107 1.00 96.62 92 ILE A C 1
ATOM 737 O O . ILE A 1 92 ? -6.376 -9.528 -10.298 1.00 96.62 92 ILE A O 1
ATOM 741 N N . GLU A 1 93 ? -4.921 -11.211 -10.096 1.00 97.94 93 GLU A N 1
ATOM 742 C CA . GLU A 1 93 ? -5.933 -12.252 -10.295 1.00 97.94 93 GLU A CA 1
ATOM 743 C C . GLU A 1 93 ? -7.022 -12.206 -9.211 1.00 97.94 93 GLU A C 1
ATOM 745 O O . GLU A 1 93 ? -8.215 -12.276 -9.514 1.00 97.94 93 GLU A O 1
ATOM 750 N N . LEU A 1 94 ? -6.624 -12.045 -7.946 1.00 97.94 94 LEU A N 1
ATOM 751 C CA . LEU A 1 94 ? -7.552 -11.901 -6.830 1.00 97.94 94 LEU A CA 1
ATOM 752 C C . LEU A 1 94 ? -8.412 -10.636 -6.967 1.00 97.94 94 LEU A C 1
ATOM 754 O O . LEU A 1 94 ? -9.627 -10.709 -6.800 1.00 97.94 94 LEU A O 1
ATOM 758 N N . ALA A 1 95 ? -7.802 -9.501 -7.311 1.00 97.31 95 ALA A N 1
ATOM 759 C CA . ALA A 1 95 ? -8.483 -8.233 -7.557 1.00 97.31 95 ALA A CA 1
ATOM 760 C C . ALA A 1 95 ? -9.562 -8.390 -8.640 1.00 97.31 95 ALA A C 1
ATOM 762 O O . ALA A 1 95 ? -10.708 -7.994 -8.426 1.00 97.31 95 ALA A O 1
ATOM 763 N N . ASN A 1 96 ? -9.235 -9.060 -9.749 1.00 96.56 96 ASN A N 1
ATOM 764 C CA . ASN A 1 96 ? -10.177 -9.349 -10.829 1.00 96.56 96 ASN A CA 1
ATOM 765 C C . ASN A 1 96 ? -11.350 -10.220 -10.355 1.00 96.56 96 ASN A C 1
ATOM 767 O O . ASN A 1 96 ? -12.504 -9.890 -10.625 1.00 96.56 96 ASN A O 1
ATOM 771 N N . LYS A 1 97 ? -11.082 -11.292 -9.594 1.00 97.62 97 LYS A N 1
ATOM 772 C CA . LYS A 1 97 ? -12.131 -12.162 -9.025 1.00 97.62 97 LYS A CA 1
ATOM 773 C C . LYS A 1 97 ? -13.062 -11.416 -8.065 1.00 97.62 97 LYS A C 1
ATOM 775 O O . LYS A 1 97 ? -14.247 -11.722 -8.007 1.00 97.62 97 LYS A O 1
ATOM 780 N N . LEU A 1 98 ? -12.535 -10.436 -7.331 1.00 97.06 98 LEU A N 1
ATOM 781 C CA . LEU A 1 98 ? -13.292 -9.590 -6.401 1.00 97.06 98 LEU A CA 1
ATOM 782 C C . LEU A 1 98 ? -13.908 -8.343 -7.069 1.00 97.06 98 LEU A C 1
ATOM 784 O O . LEU A 1 98 ? -14.503 -7.504 -6.384 1.00 97.06 98 LEU A O 1
ATOM 788 N N . GLY A 1 99 ? -13.760 -8.188 -8.390 1.00 96.44 99 GLY A N 1
ATOM 789 C CA . GLY A 1 99 ? -14.288 -7.050 -9.144 1.00 96.44 99 GLY A CA 1
ATOM 790 C C . GLY A 1 99 ? -13.678 -5.706 -8.732 1.00 96.44 99 GLY A C 1
ATOM 791 O O . GLY A 1 99 ? -14.388 -4.698 -8.657 1.00 96.44 99 GLY A O 1
ATOM 792 N N . VAL A 1 100 ? -12.389 -5.686 -8.387 1.00 97.00 100 VAL A N 1
ATOM 793 C CA . VAL A 1 100 ? -11.636 -4.473 -8.046 1.00 97.00 100 VAL A CA 1
ATOM 794 C C . VAL A 1 100 ? -11.177 -3.786 -9.331 1.00 97.00 100 VAL A C 1
ATOM 796 O O . VAL A 1 100 ? -10.322 -4.289 -10.055 1.00 97.00 100 VAL A O 1
ATOM 799 N N . THR A 1 101 ? -11.730 -2.606 -9.600 1.00 91.81 101 THR A N 1
ATOM 800 C CA . THR A 1 101 ? -11.472 -1.842 -10.834 1.00 91.81 101 THR A CA 1
ATOM 801 C C . THR A 1 101 ? -10.737 -0.523 -10.597 1.00 91.81 101 THR A C 1
ATOM 803 O O . THR A 1 101 ? -10.407 0.172 -11.554 1.00 91.81 101 THR A O 1
ATOM 806 N N . SER A 1 102 ? -10.480 -0.153 -9.342 1.00 94.25 102 SER A N 1
ATOM 807 C CA . SER A 1 102 ? -9.789 1.087 -8.980 1.00 94.25 102 SER A CA 1
ATOM 808 C C . SER A 1 102 ? -9.002 0.938 -7.680 1.00 94.25 102 SER A C 1
ATOM 810 O O . SER A 1 102 ? -9.258 0.040 -6.873 1.00 94.25 102 SER A O 1
ATOM 812 N N . THR A 1 103 ? -8.032 1.830 -7.474 1.00 97.62 103 THR A N 1
ATOM 813 C CA . THR A 1 103 ? -7.231 1.899 -6.250 1.00 97.62 103 THR A CA 1
ATOM 814 C C . THR A 1 103 ? -7.344 3.285 -5.595 1.00 97.62 103 THR A C 1
ATOM 816 O O . THR A 1 103 ? -7.418 4.296 -6.297 1.00 97.62 103 THR A O 1
ATOM 819 N N . PRO A 1 104 ? -7.359 3.365 -4.253 1.00 98.44 104 PRO A N 1
ATOM 820 C CA . PRO A 1 104 ? -7.405 2.230 -3.337 1.00 98.44 104 PRO A CA 1
ATOM 821 C C . PRO A 1 104 ? -8.813 1.610 -3.284 1.00 98.44 104 PRO A C 1
ATOM 823 O O . PRO A 1 104 ? -9.811 2.311 -3.429 1.00 98.44 104 PRO A O 1
ATOM 826 N N . THR A 1 105 ? -8.899 0.299 -3.066 1.00 98.69 105 THR A N 1
ATOM 827 C CA . THR A 1 105 ? -10.161 -0.389 -2.739 1.00 98.69 105 THR A CA 1
ATOM 828 C C . THR A 1 105 ? -9.997 -1.126 -1.419 1.00 98.69 105 THR A C 1
ATOM 830 O O . THR A 1 105 ? -9.064 -1.910 -1.258 1.00 98.69 105 THR A O 1
ATOM 833 N N . LEU A 1 106 ? -10.903 -0.867 -0.481 1.00 98.50 106 LEU A N 1
ATOM 834 C CA . LEU A 1 106 ? -10.854 -1.351 0.892 1.00 98.50 106 LEU A CA 1
ATOM 835 C C . LEU A 1 106 ? -11.902 -2.447 1.090 1.00 98.50 106 LEU A C 1
ATOM 837 O O . LEU A 1 106 ? -13.051 -2.285 0.680 1.00 98.50 106 LEU A O 1
ATOM 841 N N . PHE A 1 107 ? -11.517 -3.526 1.762 1.00 97.62 107 PHE A N 1
ATOM 842 C CA . PHE A 1 107 ? -12.390 -4.616 2.181 1.00 97.62 107 PHE A CA 1
ATOM 843 C C . PHE A 1 107 ? -12.323 -4.790 3.696 1.00 97.62 107 PHE A C 1
ATOM 845 O O . PHE A 1 107 ? -11.240 -4.877 4.283 1.00 97.62 107 PHE A O 1
ATOM 852 N N . PHE A 1 108 ? -13.496 -4.861 4.314 1.00 95.75 108 PHE A N 1
ATOM 853 C CA . PHE A 1 108 ? -13.664 -5.021 5.753 1.00 95.75 108 PHE A CA 1
ATOM 854 C C . PHE A 1 108 ? -13.862 -6.495 6.116 1.00 95.75 108 PHE A C 1
ATOM 856 O O . PHE A 1 108 ? -14.231 -7.320 5.279 1.00 95.75 108 PHE A O 1
ATOM 863 N N . ALA A 1 109 ? -13.637 -6.836 7.386 1.00 91.88 109 ALA A N 1
ATOM 864 C CA . ALA A 1 109 ? -13.772 -8.206 7.885 1.00 91.88 109 ALA A CA 1
ATOM 865 C C . ALA A 1 109 ? -15.194 -8.790 7.749 1.00 91.88 109 ALA A C 1
ATOM 867 O O . ALA A 1 109 ? -15.348 -10.009 7.735 1.00 91.88 109 ALA A O 1
ATOM 868 N N . ASP A 1 110 ? -16.219 -7.941 7.640 1.00 89.88 110 ASP A N 1
ATOM 869 C CA . ASP A 1 110 ? -17.613 -8.335 7.409 1.00 89.88 110 ASP A CA 1
ATOM 870 C C . ASP A 1 110 ? -17.972 -8.477 5.915 1.00 89.88 110 ASP A C 1
ATOM 872 O O . ASP A 1 110 ? -19.127 -8.726 5.576 1.00 89.88 110 ASP A O 1
ATOM 876 N N . GLY A 1 111 ? -16.993 -8.322 5.017 1.00 90.88 111 GLY A N 1
ATOM 877 C CA . GLY A 1 111 ? -17.174 -8.414 3.570 1.00 90.88 111 GLY A CA 1
ATOM 878 C C . GLY A 1 111 ? -17.632 -7.116 2.904 1.00 90.88 111 GLY A C 1
ATOM 879 O O . GLY A 1 111 ? -17.716 -7.076 1.674 1.00 90.88 111 GLY A O 1
ATOM 880 N N . LYS A 1 112 ? -17.892 -6.038 3.661 1.00 93.38 112 LYS A N 1
ATOM 881 C CA . LYS A 1 112 ? -18.167 -4.726 3.060 1.00 93.38 112 LYS A CA 1
ATOM 882 C C . LYS A 1 112 ? -16.964 -4.237 2.258 1.00 93.38 112 LYS A C 1
ATOM 884 O O . LYS A 1 112 ? -15.813 -4.568 2.551 1.00 93.38 112 LYS A O 1
ATOM 889 N N . ARG A 1 113 ? -17.245 -3.391 1.265 1.00 95.88 113 ARG A N 1
ATOM 890 C CA . ARG A 1 113 ? -16.248 -2.772 0.387 1.00 95.88 113 ARG A CA 1
ATOM 891 C C . ARG A 1 113 ? -16.411 -1.257 0.358 1.00 95.88 113 ARG A C 1
ATOM 893 O O . ARG A 1 113 ? -17.531 -0.763 0.271 1.00 95.88 113 ARG A O 1
ATOM 900 N N . MET A 1 114 ? -15.295 -0.536 0.348 1.00 97.69 114 MET A N 1
ATOM 901 C CA . MET A 1 114 ? -15.230 0.900 0.072 1.00 97.69 114 MET A CA 1
ATOM 902 C C . MET A 1 114 ? -14.293 1.179 -1.099 1.00 97.69 114 MET A C 1
ATOM 904 O O . MET A 1 114 ? -13.235 0.565 -1.226 1.00 97.69 114 MET A O 1
ATOM 908 N N . LEU A 1 115 ? -14.695 2.108 -1.961 1.00 97.50 115 LEU A N 1
ATOM 909 C CA . LEU A 1 115 ? -13.917 2.526 -3.122 1.00 97.50 115 LEU A CA 1
ATOM 910 C C . LEU A 1 115 ? -13.254 3.873 -2.868 1.00 97.50 115 LEU A C 1
ATOM 912 O O . LEU A 1 115 ? -13.880 4.791 -2.341 1.00 97.50 115 LEU A O 1
ATOM 916 N N . GLY A 1 116 ? -12.013 4.010 -3.317 1.00 97.44 116 GLY A N 1
ATOM 917 C CA . GLY A 1 116 ? -11.245 5.239 -3.207 1.00 97.44 116 GLY A CA 1
ATOM 918 C C . GLY A 1 116 ? -10.748 5.524 -1.791 1.00 97.44 116 GLY A C 1
ATOM 919 O O . GLY A 1 116 ? -10.976 4.780 -0.838 1.00 97.44 116 GLY A O 1
ATOM 920 N N . ALA A 1 117 ? -10.027 6.636 -1.669 1.00 97.75 117 ALA A N 1
ATOM 921 C CA . ALA A 1 117 ? -9.495 7.107 -0.398 1.00 97.75 117 ALA A CA 1
ATOM 922 C C . ALA A 1 117 ? -10.610 7.758 0.439 1.00 97.75 117 ALA A C 1
ATOM 924 O O . ALA A 1 117 ? -10.895 8.950 0.293 1.00 97.75 117 ALA A O 1
ATOM 925 N N . GLN A 1 118 ? -11.281 6.943 1.249 1.00 98.00 118 GLN A N 1
ATOM 926 C CA . GLN A 1 118 ? -12.356 7.380 2.138 1.00 98.00 118 GLN A CA 1
ATOM 927 C C . GLN A 1 118 ? -11.802 8.069 3.394 1.00 98.00 118 GLN A C 1
ATOM 929 O O . GLN A 1 118 ? -10.719 7.692 3.844 1.00 98.00 118 GLN A O 1
ATOM 934 N N . PRO A 1 119 ? -12.533 9.032 3.984 1.00 97.88 119 PRO A N 1
ATOM 935 C CA . PRO A 1 119 ? -12.145 9.648 5.248 1.00 97.88 119 PRO A CA 1
ATOM 936 C C . PRO A 1 119 ? -11.997 8.613 6.371 1.00 97.88 119 PRO A C 1
ATOM 938 O O . PRO A 1 119 ? -12.846 7.731 6.517 1.00 97.88 119 PRO A O 1
ATOM 941 N N . TYR A 1 120 ? -10.982 8.749 7.227 1.00 96.69 120 TYR A N 1
ATOM 942 C CA . TYR A 1 120 ? -10.690 7.792 8.302 1.00 96.69 120 TYR A CA 1
ATOM 943 C C . TYR A 1 120 ? -11.888 7.550 9.227 1.00 96.69 120 TYR A C 1
ATOM 945 O O . TYR A 1 120 ? -12.114 6.426 9.665 1.00 96.69 120 TYR A O 1
ATOM 953 N N . LYS A 1 121 ? -12.703 8.586 9.473 1.00 96.06 121 LYS A N 1
ATOM 954 C CA . LYS A 1 121 ? -13.920 8.492 10.295 1.00 96.06 121 LYS A CA 1
ATOM 955 C C . LYS A 1 121 ? -14.933 7.510 9.717 1.00 96.06 121 LYS A C 1
ATOM 957 O O . LYS A 1 121 ? -15.610 6.817 10.470 1.00 96.06 121 LYS A O 1
ATOM 962 N N . ASP A 1 122 ? -15.044 7.452 8.395 1.00 96.56 122 ASP A N 1
ATOM 963 C CA . ASP A 1 122 ? -15.967 6.541 7.724 1.00 96.56 122 ASP A CA 1
ATOM 964 C C . ASP A 1 122 ? -15.398 5.125 7.664 1.00 96.56 122 ASP A C 1
ATOM 966 O O . ASP A 1 122 ? -16.146 4.164 7.839 1.00 96.56 122 ASP A O 1
ATOM 970 N N . ILE A 1 123 ? -14.076 4.993 7.526 1.00 96.44 123 ILE A N 1
ATOM 971 C CA . ILE A 1 123 ? -13.384 3.703 7.623 1.00 96.44 123 ILE A CA 1
ATOM 972 C C . ILE A 1 123 ? -13.541 3.110 9.040 1.00 96.44 123 ILE A C 1
ATOM 974 O O . ILE A 1 123 ? -13.912 1.945 9.171 1.00 96.44 123 ILE A O 1
ATOM 978 N N . GLU A 1 124 ? -13.332 3.896 10.102 1.00 93.69 124 GLU A N 1
ATOM 979 C CA . GLU A 1 124 ? -13.539 3.474 11.501 1.00 93.69 124 GLU A CA 1
ATOM 980 C C . GLU A 1 124 ? -14.993 3.051 11.755 1.00 93.69 124 GLU A C 1
ATOM 982 O O . GLU A 1 124 ? -15.258 1.969 12.286 1.00 93.69 124 GLU A O 1
ATOM 987 N N . ARG A 1 125 ? -15.956 3.851 11.278 1.00 92.56 125 ARG A N 1
ATOM 988 C CA . ARG A 1 125 ? -17.386 3.524 11.367 1.00 92.56 125 ARG A CA 1
ATOM 989 C C . ARG A 1 125 ? -17.711 2.202 10.670 1.00 92.56 125 ARG A C 1
ATOM 991 O O . ARG A 1 125 ? -18.483 1.402 11.193 1.00 92.56 125 ARG A O 1
ATOM 998 N N . ALA A 1 126 ? -17.122 1.955 9.501 1.00 91.69 126 ALA A N 1
ATOM 999 C CA . ALA A 1 126 ? -17.318 0.718 8.751 1.00 91.69 126 ALA A CA 1
ATOM 1000 C C . ALA A 1 126 ? -16.656 -0.500 9.408 1.00 91.69 126 ALA A C 1
ATOM 1002 O O . ALA A 1 126 ? -17.193 -1.601 9.305 1.00 91.69 126 ALA A O 1
ATOM 1003 N N . MET A 1 127 ? -15.560 -0.308 10.149 1.00 89.94 127 MET A N 1
ATOM 1004 C CA . MET A 1 127 ? -14.966 -1.344 11.003 1.00 89.94 127 MET A CA 1
ATOM 1005 C C . MET A 1 127 ? -15.805 -1.668 12.249 1.00 89.94 127 MET A C 1
ATOM 1007 O O . MET A 1 127 ? -15.447 -2.574 13.003 1.00 89.94 127 MET A O 1
ATOM 1011 N N . GLY A 1 128 ? -16.916 -0.959 12.476 1.00 80.50 128 GLY A N 1
ATOM 1012 C CA . GLY A 1 128 ? -17.736 -1.115 13.674 1.00 80.50 128 GLY A CA 1
ATOM 1013 C C . GLY A 1 128 ? -17.090 -0.507 14.917 1.00 80.50 128 GLY A C 1
ATOM 1014 O O . GLY A 1 128 ? -17.514 -0.811 16.031 1.00 80.50 128 GLY A O 1
ATOM 1015 N N . ALA A 1 129 ? -16.077 0.349 14.747 1.00 63.25 129 ALA A N 1
ATOM 1016 C CA . ALA A 1 129 ? -15.600 1.167 15.842 1.00 63.25 129 ALA A CA 1
ATOM 1017 C C . ALA A 1 129 ? -16.666 2.226 16.150 1.00 63.25 129 ALA A C 1
ATOM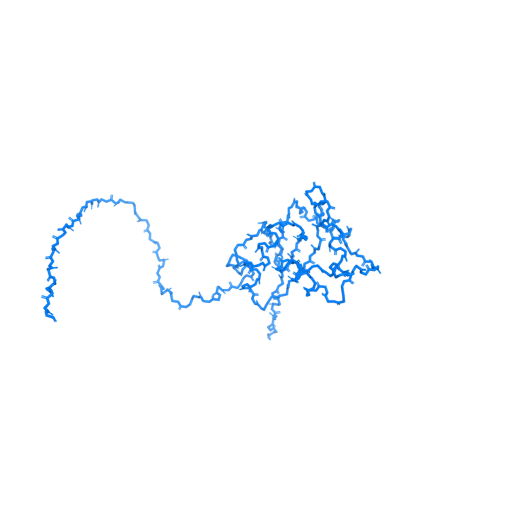 1019 O O . ALA A 1 129 ? -17.129 2.955 15.267 1.00 63.25 129 ALA A O 1
ATOM 1020 N N . ALA A 1 130 ? -17.050 2.332 17.423 1.00 51.25 130 ALA A N 1
ATOM 1021 C CA . ALA A 1 130 ? -17.604 3.589 17.902 1.00 51.25 130 ALA A CA 1
ATOM 1022 C C . ALA A 1 130 ? -16.539 4.668 17.632 1.00 51.25 130 ALA A C 1
ATOM 1024 O O . ALA A 1 130 ? -15.363 4.399 17.896 1.00 51.25 130 ALA A O 1
ATOM 1025 N N . PRO A 1 131 ? -16.894 5.844 17.083 1.00 41.53 131 PRO A N 1
ATOM 1026 C CA . PRO A 1 131 ? -15.912 6.884 16.815 1.00 41.53 131 PRO A CA 1
ATOM 1027 C C . PRO A 1 131 ? -15.116 7.141 18.095 1.00 41.53 131 PRO A C 1
ATOM 1029 O O . PRO A 1 131 ? -15.696 7.458 19.138 1.00 41.53 131 PRO A O 1
ATOM 1032 N N . ALA A 1 132 ? -13.793 6.960 18.032 1.00 44.53 132 ALA A N 1
ATOM 1033 C CA . ALA A 1 132 ? -12.914 7.402 19.098 1.00 44.53 132 ALA A CA 1
ATOM 1034 C C . ALA A 1 132 ? -13.179 8.907 19.271 1.00 44.53 132 ALA A C 1
ATOM 1036 O O . ALA A 1 132 ? -12.912 9.695 18.367 1.00 44.53 132 ALA A O 1
ATOM 1037 N N . TYR A 1 133 ? -13.798 9.255 20.404 1.00 43.03 133 TYR A N 1
ATOM 1038 C CA . TYR A 1 133 ? -14.436 10.537 20.737 1.00 43.03 133 TYR A CA 1
ATOM 1039 C C . TYR A 1 133 ? -15.841 10.818 20.147 1.00 43.03 133 TYR A C 1
ATOM 1041 O O . TYR A 1 133 ? -16.010 11.601 19.216 1.00 43.03 133 TYR A O 1
ATOM 1049 N N . SER A 1 134 ? -16.888 10.327 20.826 1.00 42.16 134 SER A N 1
ATOM 1050 C CA . SER A 1 134 ? -18.040 11.181 21.176 1.00 42.16 134 SER A CA 1
ATOM 1051 C C . SER A 1 134 ? -18.752 10.682 22.441 1.00 42.16 134 SER A C 1
ATOM 1053 O O . SER A 1 134 ? -19.786 10.019 22.387 1.00 42.16 134 SER A O 1
ATOM 1055 N N . GLN A 1 135 ? -18.216 11.027 23.607 1.00 46.66 135 GLN A N 1
ATOM 1056 C CA . GLN A 1 135 ? -19.055 11.204 24.791 1.00 46.66 135 GLN A CA 1
ATOM 1057 C C . GLN A 1 135 ? -19.288 12.704 24.949 1.00 46.66 135 GLN A C 1
ATOM 1059 O O . GLN A 1 135 ? -18.461 13.392 25.537 1.00 46.66 135 GLN A O 1
ATOM 1064 N N . ALA A 1 136 ? -20.350 13.191 24.299 1.00 47.69 136 ALA A N 1
ATOM 1065 C CA . ALA A 1 136 ? -21.177 14.340 24.687 1.00 47.69 136 ALA A CA 1
ATOM 1066 C C . ALA A 1 136 ? -22.085 14.746 23.511 1.00 47.69 136 ALA A C 1
ATOM 1068 O O . ALA A 1 136 ? -21.822 15.705 22.792 1.00 47.69 136 ALA A O 1
ATOM 1069 N N . SER A 1 137 ? -23.190 14.033 23.330 1.00 38.75 137 SER A N 1
ATOM 1070 C CA . SER A 1 137 ? -24.451 14.732 23.099 1.00 38.75 137 SER A CA 1
ATOM 1071 C C . SER A 1 137 ? -25.573 13.850 23.610 1.00 38.75 137 SER A C 1
ATOM 1073 O O . SER A 1 137 ? -25.869 12.780 23.083 1.00 38.75 137 SER A O 1
ATOM 1075 N N . THR A 1 138 ? -26.071 14.278 24.755 1.00 38.94 138 THR A N 1
ATOM 1076 C CA . THR A 1 138 ? -27.198 13.758 25.502 1.00 38.94 138 THR A CA 1
ATOM 1077 C C . THR A 1 138 ? -28.413 13.626 24.582 1.00 38.94 138 THR A C 1
ATOM 1079 O O . THR A 1 138 ? -28.727 14.543 23.833 1.00 38.94 138 THR A O 1
ATOM 1082 N N . THR A 1 139 ? -29.064 12.466 24.651 1.00 46.06 139 THR A N 1
ATOM 1083 C CA . THR A 1 139 ? -30.519 12.259 24.548 1.00 46.06 139 THR A CA 1
ATOM 1084 C C . THR A 1 139 ? -31.342 13.343 23.839 1.00 46.06 139 THR A C 1
ATOM 1086 O O . THR A 1 139 ? -31.601 14.392 24.423 1.00 46.06 139 THR A O 1
ATOM 1089 N N . ALA A 1 140 ? -31.852 13.022 22.650 1.00 42.28 140 ALA A N 1
ATOM 1090 C CA . ALA A 1 140 ? -33.270 13.134 22.276 1.00 42.28 140 ALA A CA 1
ATOM 1091 C C . ALA A 1 140 ? -33.389 13.016 20.750 1.00 42.28 140 ALA A C 1
ATOM 1093 O O . ALA A 1 140 ? -33.041 13.930 20.011 1.00 42.28 140 ALA A O 1
ATOM 1094 N N . ALA A 1 141 ? -33.894 11.880 20.285 1.00 36.75 141 ALA A N 1
ATOM 1095 C CA . ALA A 1 141 ? -34.519 11.773 18.975 1.00 36.75 141 ALA A CA 1
ATOM 1096 C C . ALA A 1 141 ? -35.797 10.956 19.158 1.00 36.75 141 ALA A C 1
ATOM 1098 O O . ALA A 1 141 ? -35.904 9.811 18.732 1.00 36.75 141 ALA A O 1
ATOM 1099 N N . GLU A 1 142 ? -36.744 11.566 19.862 1.00 31.72 142 GLU A N 1
ATOM 1100 C CA . GLU A 1 142 ? -38.133 11.467 19.446 1.00 31.72 142 GLU A CA 1
ATOM 1101 C C . GLU A 1 142 ? -38.248 12.429 18.258 1.00 31.72 142 GLU A C 1
ATOM 1103 O O . GLU A 1 142 ? -38.061 13.637 18.402 1.00 31.72 142 GLU A O 1
ATOM 1108 N N . LEU A 1 143 ? -38.432 11.877 17.060 1.00 42.94 143 LEU A N 1
ATOM 1109 C CA . LEU A 1 143 ? -39.113 12.613 15.999 1.00 42.94 143 LEU A CA 1
ATOM 1110 C C . LEU A 1 143 ? -40.586 12.708 16.428 1.00 42.94 143 LEU A C 1
ATOM 1112 O O . LEU A 1 143 ? -41.103 11.749 17.008 1.00 42.94 143 LEU A O 1
ATOM 1116 N N . PRO A 1 144 ? -41.263 13.829 16.150 1.00 45.34 144 PRO A N 1
ATOM 1117 C CA . PRO A 1 144 ? -42.022 13.816 14.908 1.00 45.34 144 PRO A CA 1
ATOM 1118 C C . PRO A 1 144 ? -42.023 15.138 14.130 1.00 45.34 144 PRO A C 1
ATOM 1120 O O . PRO A 1 144 ? -41.619 16.201 14.595 1.00 45.34 144 PRO A O 1
ATOM 1123 N N . ASP A 1 145 ? -42.472 14.962 12.897 1.00 39.28 145 ASP A N 1
ATOM 1124 C CA . ASP A 1 145 ? -42.912 15.892 11.866 1.00 39.28 145 ASP A CA 1
ATOM 1125 C C . ASP A 1 145 ? -43.462 17.251 12.344 1.00 39.28 145 ASP A C 1
ATOM 1127 O O . ASP A 1 145 ? -44.376 17.297 13.160 1.00 39.28 145 ASP A O 1
ATOM 1131 N N . ASP A 1 146 ? -42.979 18.350 11.747 1.00 30.95 146 ASP A N 1
ATOM 1132 C CA . ASP A 1 146 ? -43.855 19.276 11.006 1.00 30.95 146 ASP A CA 1
ATOM 1133 C C . ASP A 1 146 ? -43.054 20.338 10.211 1.00 30.95 146 ASP A C 1
ATOM 1135 O O . ASP A 1 146 ? -42.030 20.850 10.684 1.00 30.95 146 ASP A O 1
ATOM 1139 N N . PRO A 1 147 ? -43.495 20.703 8.991 1.00 47.81 147 PRO A N 1
ATOM 1140 C CA . PRO A 1 147 ? -42.954 21.810 8.217 1.00 47.81 147 PRO A CA 1
ATOM 1141 C C . PRO A 1 147 ? -43.626 23.129 8.635 1.00 47.81 147 PRO A C 1
ATOM 1143 O O . PRO A 1 147 ? -44.805 23.127 8.963 1.00 47.81 147 PRO A O 1
ATOM 1146 N N . LEU A 1 148 ? -42.882 24.246 8.568 1.00 29.62 148 LEU A N 1
ATOM 1147 C CA . LEU A 1 148 ? -43.314 25.645 8.319 1.00 29.62 148 LEU A CA 1
ATOM 1148 C C . LEU A 1 148 ? -42.405 26.638 9.068 1.00 29.62 148 LEU A C 1
ATOM 1150 O O . LEU A 1 148 ? -42.691 27.080 10.179 1.00 29.62 148 LEU A O 1
ATOM 1154 N N . VAL A 1 149 ? -41.315 27.061 8.419 1.00 33.22 149 VAL A N 1
ATOM 1155 C CA . VAL A 1 149 ? -40.577 28.264 8.833 1.00 33.22 149 VAL 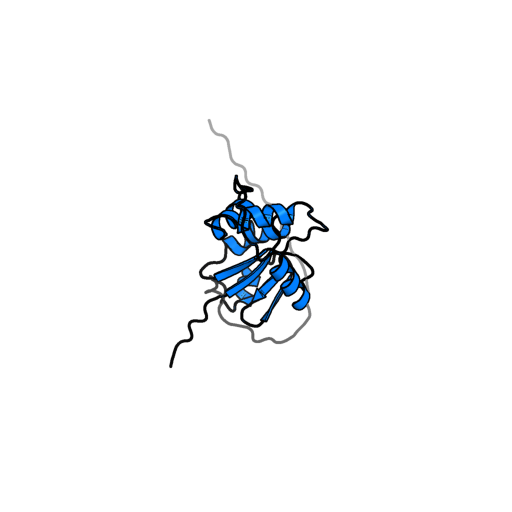A CA 1
ATOM 1156 C C . VAL A 1 149 ? -41.358 29.492 8.366 1.00 33.22 149 VAL A C 1
ATOM 1158 O O . VAL A 1 149 ? -41.404 29.806 7.178 1.00 33.22 149 VAL A O 1
ATOM 1161 N N . SER A 1 150 ? -41.956 30.192 9.326 1.00 30.27 150 SER A N 1
ATOM 1162 C CA . SER A 1 150 ? -42.483 31.547 9.190 1.00 30.27 150 SER A CA 1
ATOM 1163 C C . SER A 1 150 ? -41.519 32.531 9.857 1.00 30.27 150 SER A C 1
ATOM 1165 O O . SER A 1 150 ? -41.268 32.427 11.052 1.00 30.27 150 SER A O 1
ATOM 1167 N N . GLY A 1 151 ? -41.072 33.540 9.104 1.00 29.31 151 GLY A N 1
ATOM 1168 C CA . GLY A 1 151 ? -41.000 34.904 9.636 1.00 29.31 151 GLY A CA 1
ATOM 1169 C C . GLY A 1 151 ? -39.672 35.419 10.207 1.00 29.31 151 GLY A C 1
ATOM 1170 O O . GLY A 1 151 ? -39.339 35.197 11.360 1.00 29.31 151 GLY A O 1
ATOM 1171 N N . ALA A 1 152 ? -39.038 36.275 9.401 1.00 29.97 152 ALA A N 1
ATOM 1172 C CA . ALA A 1 152 ? -38.683 37.662 9.737 1.00 29.97 152 ALA A CA 1
ATOM 1173 C C . ALA A 1 152 ? -37.598 37.990 10.796 1.00 29.97 152 ALA A C 1
ATOM 1175 O O . ALA A 1 152 ? -37.805 37.936 11.998 1.00 29.97 152 ALA A O 1
ATOM 1176 N N . SER A 1 153 ? -36.517 38.580 10.262 1.00 31.12 153 SER A N 1
ATOM 1177 C CA . SER A 1 153 ? -35.993 39.922 10.594 1.00 31.12 153 SER A CA 1
ATOM 1178 C C . SER A 1 153 ? -35.568 40.237 12.037 1.00 31.12 153 SER A C 1
ATOM 1180 O O . SER A 1 153 ? -36.404 40.480 12.895 1.00 31.12 153 SER A O 1
ATOM 1182 N N . ALA A 1 154 ? -34.273 40.520 12.229 1.00 36.22 154 ALA A N 1
ATOM 1183 C CA . ALA A 1 154 ? -33.785 41.904 12.361 1.00 36.22 154 ALA A CA 1
ATOM 1184 C C . ALA A 1 154 ? -32.269 41.958 12.631 1.00 36.22 154 ALA A C 1
ATOM 1186 O O . ALA A 1 154 ? -31.744 41.344 13.555 1.00 36.22 154 ALA A O 1
ATOM 1187 N N . SER A 1 155 ? -31.581 42.774 11.836 1.00 40.97 155 SER A N 1
ATOM 1188 C CA . SER A 1 155 ? -30.233 43.287 12.089 1.00 40.97 155 SER A CA 1
ATOM 1189 C C . SER A 1 155 ? -30.323 44.582 12.906 1.00 40.97 155 SER A C 1
ATOM 1191 O O . SER A 1 155 ? -31.135 45.437 12.549 1.00 40.97 155 SER A O 1
ATOM 1193 N N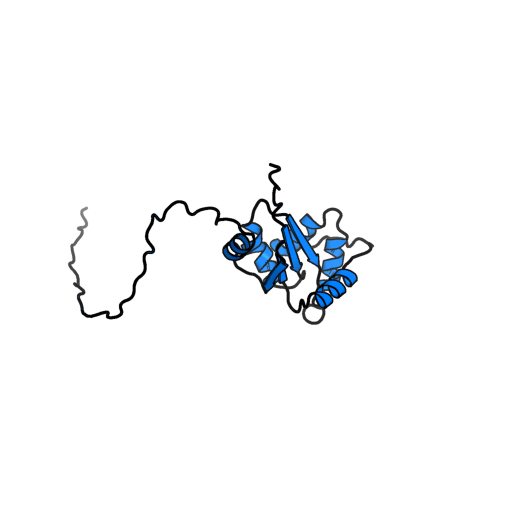 . PRO A 1 156 ? -29.419 44.837 13.867 1.00 46.66 156 PRO A N 1
ATOM 1194 C CA . PRO A 1 156 ? -29.085 46.197 14.269 1.00 46.66 156 PRO A CA 1
ATOM 1195 C C . PRO A 1 156 ? -27.640 46.572 13.916 1.00 46.66 156 PRO A C 1
ATOM 1197 O O . PRO A 1 156 ? -26.677 45.840 14.137 1.00 46.66 156 PRO A O 1
ATOM 1200 N N . ARG A 1 157 ? -27.517 47.776 13.357 1.00 39.62 157 ARG A N 1
ATOM 1201 C CA . ARG A 1 157 ? -26.288 48.445 12.935 1.00 39.62 157 ARG A CA 1
ATOM 1202 C C . ARG A 1 157 ? -25.723 49.279 14.098 1.00 39.62 157 ARG A C 1
ATOM 1204 O O . ARG A 1 157 ? -26.450 50.072 14.675 1.00 39.62 157 ARG A O 1
ATOM 1211 N N . ALA A 1 158 ? -24.419 49.123 14.331 1.00 45.47 158 ALA A N 1
ATOM 1212 C CA . ALA A 1 158 ? -23.405 50.099 14.770 1.00 45.47 158 ALA A CA 1
ATOM 1213 C C . ALA A 1 158 ? -23.630 51.038 15.983 1.00 45.47 158 ALA A C 1
ATOM 1215 O O . ALA A 1 158 ? -24.509 51.891 15.984 1.00 45.47 158 ALA A O 1
ATOM 1216 N N . ALA A 1 159 ? -22.623 51.075 16.871 1.00 49.06 159 ALA A N 1
ATOM 1217 C CA . ALA A 1 159 ? -22.206 52.293 17.576 1.00 49.06 159 ALA A CA 1
ATOM 1218 C C . ALA A 1 159 ? -20.678 52.317 17.817 1.00 49.06 159 ALA A C 1
ATOM 1220 O O . ALA A 1 159 ? -20.077 51.332 18.235 1.00 49.06 159 ALA A O 1
ATOM 1221 N N . LYS A 1 160 ? -20.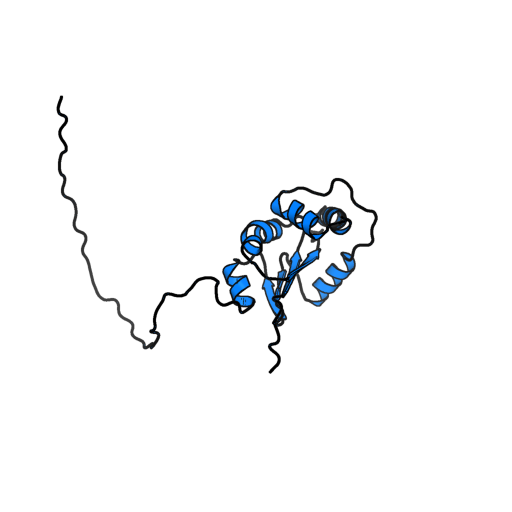059 53.467 17.512 1.00 46.47 160 LYS A N 1
ATOM 1222 C CA . LYS A 1 160 ? -18.636 53.821 17.689 1.00 46.47 160 LYS A CA 1
ATOM 1223 C C . LYS A 1 160 ? -18.310 54.168 19.150 1.00 46.47 160 LYS A C 1
ATOM 1225 O O . LYS A 1 160 ? -19.126 54.810 19.802 1.00 46.47 160 LYS A O 1
ATOM 1230 N N . ALA A 1 161 ? -17.057 53.971 19.576 1.00 52.97 161 ALA A N 1
ATOM 1231 C CA . ALA A 1 161 ? -16.435 54.764 20.646 1.00 52.97 161 ALA A CA 1
ATOM 1232 C C . ALA A 1 161 ? -14.911 54.913 20.449 1.00 52.97 161 ALA A C 1
ATOM 1234 O O . ALA A 1 161 ? -14.241 54.030 19.926 1.00 52.97 161 ALA A O 1
ATOM 1235 N N . LYS A 1 162 ? -14.402 56.092 20.822 1.00 48.69 162 LYS A N 1
ATOM 1236 C CA . LYS A 1 162 ? -13.061 56.653 20.577 1.00 48.69 162 LYS A CA 1
ATOM 1237 C C . LYS A 1 162 ? -12.056 56.235 21.664 1.00 48.69 162 LYS A C 1
ATOM 1239 O O . LYS A 1 162 ? -12.406 56.261 22.838 1.00 48.69 162 LYS A O 1
ATOM 1244 N N . GLY A 1 163 ? -10.789 56.013 21.295 1.00 51.69 163 GLY A N 1
ATOM 1245 C CA . GLY A 1 163 ? -9.651 55.872 22.219 1.00 51.69 163 GLY A CA 1
ATOM 1246 C C . GLY A 1 163 ? -8.577 56.935 21.958 1.00 51.69 163 GLY A C 1
ATOM 1247 O O . GLY A 1 163 ? -8.075 57.058 20.845 1.00 51.69 163 GLY A O 1
ATOM 1248 N N . LYS A 1 164 ? -8.282 57.745 22.980 1.00 56.66 164 LYS A N 1
ATOM 1249 C CA . LYS A 1 164 ? -7.376 58.910 22.996 1.00 56.66 164 LYS A CA 1
ATOM 1250 C C . LYS A 1 164 ? -5.891 58.509 23.042 1.00 56.66 164 LYS A C 1
ATOM 1252 O O . LYS A 1 164 ? -5.507 57.711 23.887 1.00 56.66 164 LYS A O 1
ATOM 1257 N N . LYS A 1 165 ? -5.054 59.200 22.254 1.00 50.78 165 LYS A N 1
ATOM 12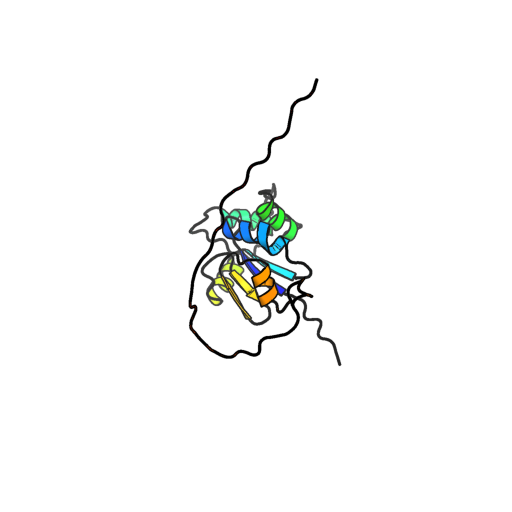58 C CA . LYS A 1 165 ? -3.615 59.405 22.521 1.00 50.78 165 LYS A CA 1
ATOM 1259 C C . LYS A 1 165 ? -3.433 60.319 23.742 1.00 50.78 165 LYS A C 1
ATOM 1261 O O . LYS A 1 165 ? -4.112 61.344 23.839 1.00 50.78 165 LYS A O 1
ATOM 1266 N N . LYS A 1 166 ? -2.480 60.005 24.620 1.00 59.59 166 LYS A N 1
ATOM 1267 C CA . LYS A 1 166 ? -1.905 60.943 25.594 1.00 59.59 166 LYS A CA 1
ATOM 1268 C C . LYS A 1 166 ? -0.403 60.670 25.739 1.00 59.59 166 LYS A C 1
ATOM 1270 O O . LYS A 1 166 ? -0.055 59.557 26.099 1.00 59.59 166 LYS A O 1
ATOM 1275 N N . LYS A 1 167 ? 0.356 61.740 25.466 1.00 49.28 167 LYS A N 1
ATOM 1276 C CA . LYS A 1 167 ? 1.746 62.083 25.817 1.00 49.28 167 LYS A CA 1
ATOM 1277 C C . LYS A 1 167 ? 2.830 61.038 25.593 1.00 49.28 167 LYS A C 1
ATOM 1279 O O . LYS A 1 167 ? 2.920 60.096 26.399 1.00 49.28 167 LYS A O 1
#

Secondary structure (DSSP, 8-state):
--------EEEEEE-TT-HHHHHIIIIIGGG--S-EEEEEE---TTT-TTHHHHHHHHHTSSSHHHHHHHHHHH----SS-------HHHHHHHHHHTT--SSSEEEETTS-EEESS--HHHHHHHTTPPPSS----------------------------------

Radius of gyration: 25.02 Å; chains: 1; bounding box: 62×79×45 Å

pLDDT: mean 81.07, std 23.63, range [29.31, 98.69]

Sequence (167 aa):
MSLKTFSRKLAVFSDADCPYCQRLEKQELSNITDVTIYTFLYPLSQLYPDAANKSKYIWCDADRAKAWQNWMVYSLLPAKSGSCDTPIAKNIELANKLGVTSTPTLFFADGKRMLGAQPYKDIERAMGAAPAYSQASTTAAELPDDPLVSGASASPRAAKAKGKKKK